Protein AF-A0AAU9MBY2-F1 (afdb_monomer)

Solvent-accessible surface area (backbone atoms only — not comparable to full-atom values): 9546 Å² total; per-residue (Å²): 134,78,91,91,71,91,78,88,77,84,75,69,68,62,87,48,52,69,46,63,51,63,82,87,60,72,34,66,58,82,74,85,45,37,37,34,35,45,25,36,33,64,62,101,61,78,37,58,34,32,43,33,37,34,68,84,80,67,45,65,47,80,31,68,58,56,77,93,63,51,52,86,72,42,49,71,29,67,37,56,51,94,84,26,56,26,38,38,34,31,41,74,97,62,32,37,39,32,33,37,33,77,41,89,84,40,65,89,35,53,39,82,77,47,74,47,67,73,65,96,70,68,64,41,58,66,44,59,42,96,84,61,28,41,34,31,40,38,91,78,33,35,37,44,30,35,80,88,78,72,47,72,45,81,45,64,77,83,72,130

Structure (mmCIF, N/CA/C/O backbone):
data_AF-A0AAU9MBY2-F1
#
_entry.id   AF-A0AAU9MBY2-F1
#
loop_
_atom_site.group_PDB
_atom_site.id
_atom_site.type_symbol
_atom_site.label_atom_id
_atom_site.label_alt_id
_atom_site.label_comp_id
_atom_site.label_asym_id
_atom_site.label_entity_id
_atom_site.label_seq_id
_atom_site.pdbx_PDB_ins_code
_atom_site.Cartn_x
_atom_site.Cartn_y
_atom_site.Cartn_z
_atom_site.occupancy
_atom_site.B_iso_or_equiv
_atom_site.auth_seq_id
_atom_site.auth_comp_id
_atom_site.auth_asym_id
_atom_site.auth_atom_id
_atom_site.pdbx_PDB_model_num
ATOM 1 N N . MET A 1 1 ? -25.356 8.296 7.232 1.00 50.69 1 MET A N 1
ATOM 2 C CA . MET A 1 1 ? -24.707 9.556 7.663 1.00 50.69 1 MET A CA 1
ATOM 3 C C . MET A 1 1 ? -25.731 10.692 7.671 1.00 50.69 1 MET A C 1
ATOM 5 O O . MET A 1 1 ? -26.423 10.871 6.675 1.00 50.69 1 MET A O 1
ATOM 9 N N . ARG A 1 2 ? -25.900 11.415 8.790 1.00 51.19 2 ARG A N 1
ATOM 10 C CA . ARG A 1 2 ? -26.769 12.609 8.859 1.00 51.19 2 ARG A CA 1
ATOM 11 C C . ARG A 1 2 ? -26.078 13.778 8.140 1.00 51.19 2 ARG A C 1
ATOM 13 O O . ARG A 1 2 ? -24.883 13.974 8.320 1.00 51.19 2 ARG A O 1
ATOM 20 N N . LYS A 1 3 ? -26.814 14.546 7.329 1.00 68.50 3 LYS A N 1
ATOM 21 C CA . LYS A 1 3 ? -26.299 15.770 6.691 1.00 68.50 3 LYS A CA 1
ATOM 22 C C . LYS A 1 3 ? -25.985 16.829 7.760 1.00 68.50 3 LYS A C 1
ATOM 24 O O . LYS A 1 3 ? -26.874 17.176 8.530 1.00 68.50 3 LYS A O 1
ATOM 29 N N . GLY A 1 4 ? -24.768 17.378 7.739 1.00 75.00 4 GLY A N 1
ATOM 30 C CA . GLY A 1 4 ? -24.472 18.700 8.310 1.00 75.00 4 GLY A CA 1
ATOM 31 C C . GLY A 1 4 ? -23.965 18.775 9.755 1.00 75.00 4 GLY A C 1
ATOM 32 O O . GLY A 1 4 ? -24.095 19.835 10.357 1.00 75.00 4 GLY A O 1
ATOM 33 N N . SER A 1 5 ? -23.379 17.719 10.324 1.00 83.00 5 SER A N 1
ATOM 34 C CA . SER A 1 5 ? -22.727 17.795 11.643 1.00 83.00 5 SER A CA 1
ATOM 35 C C . SER A 1 5 ? -21.364 17.113 11.631 1.00 83.00 5 SER A C 1
ATOM 37 O O . SER A 1 5 ? -21.267 15.964 11.202 1.00 83.00 5 SER A O 1
ATOM 39 N N . TRP A 1 6 ? -20.340 17.790 12.149 1.00 85.38 6 TRP A N 1
ATOM 40 C CA . TRP A 1 6 ? -19.043 17.183 12.442 1.00 85.38 6 TRP A CA 1
ATOM 41 C C . TRP A 1 6 ? -19.090 16.514 13.816 1.00 85.38 6 TRP A C 1
ATOM 43 O O . TRP A 1 6 ? -19.592 17.101 14.776 1.00 85.38 6 TRP A O 1
ATOM 53 N N . LYS A 1 7 ? -18.572 15.289 13.905 1.00 86.12 7 LYS A N 1
ATOM 54 C CA . LYS A 1 7 ? -18.363 14.564 15.160 1.00 86.12 7 LYS A CA 1
ATOM 55 C C . LYS A 1 7 ? -16.859 14.408 15.351 1.00 86.12 7 LYS A C 1
ATOM 57 O O . LYS A 1 7 ? -16.180 13.949 14.438 1.00 86.12 7 LYS A O 1
ATOM 62 N N . LEU A 1 8 ? -16.354 14.792 16.520 1.00 84.56 8 LEU A N 1
ATOM 63 C CA . LEU A 1 8 ? -14.984 14.479 16.906 1.00 84.56 8 LEU A CA 1
ATOM 64 C C . LEU A 1 8 ? -14.927 13.022 17.370 1.00 84.56 8 LEU A C 1
ATOM 66 O O . LEU A 1 8 ? -15.718 12.619 18.224 1.00 84.56 8 LEU A O 1
ATOM 70 N N . ILE A 1 9 ? -13.992 12.259 16.815 1.00 81.62 9 ILE A N 1
ATOM 71 C CA . ILE A 1 9 ? -13.652 10.917 17.286 1.00 81.62 9 ILE A CA 1
ATOM 72 C C . ILE A 1 9 ? -12.423 11.078 18.179 1.00 81.62 9 ILE A C 1
ATOM 74 O O . ILE A 1 9 ? -11.413 11.623 17.742 1.00 81.62 9 ILE A O 1
ATOM 78 N N . THR A 1 10 ? -12.549 10.698 19.450 1.00 81.50 10 THR A N 1
ATOM 79 C CA . THR A 1 10 ? -11.477 10.819 20.456 1.00 81.50 10 THR A CA 1
ATOM 80 C C . THR A 1 10 ? -10.656 9.547 20.601 1.00 81.50 10 THR A C 1
ATOM 82 O O . THR A 1 10 ? -9.678 9.546 21.345 1.00 81.50 10 THR A O 1
ATOM 85 N N . GLU A 1 11 ? -11.072 8.472 19.932 1.00 80.06 11 GLU A N 1
ATOM 86 C CA . GLU A 1 11 ? -10.311 7.233 19.885 1.00 80.06 11 GLU A CA 1
ATOM 87 C C . GLU A 1 11 ? -8.943 7.516 19.263 1.00 80.06 11 GLU A C 1
ATOM 89 O O . GLU A 1 11 ? -8.836 8.227 18.261 1.00 80.06 11 GLU A O 1
ATOM 94 N N . MET A 1 12 ? -7.896 6.979 19.874 1.00 78.19 12 MET A N 1
ATOM 95 C CA . MET A 1 12 ? -6.539 7.073 19.357 1.00 78.19 12 MET A CA 1
ATOM 96 C C . MET A 1 12 ? -6.070 5.674 18.991 1.00 78.19 12 MET A C 1
ATOM 98 O O . MET A 1 12 ? -6.440 4.694 19.637 1.00 78.19 12 MET A O 1
ATOM 102 N N . PHE A 1 13 ? -5.232 5.582 17.966 1.00 78.31 13 PHE A N 1
ATOM 103 C CA . PHE A 1 13 ? -4.474 4.364 17.722 1.00 78.31 13 PHE A CA 1
ATOM 104 C C . PHE A 1 13 ? -3.533 4.077 18.908 1.00 78.31 13 PHE A C 1
ATOM 106 O O . PHE A 1 13 ? -3.263 4.951 19.738 1.00 78.31 13 PHE A O 1
ATOM 113 N N . ALA A 1 14 ? -3.058 2.836 19.011 1.00 76.94 14 ALA A N 1
ATOM 114 C CA . ALA A 1 14 ? -2.280 2.374 20.154 1.00 76.94 14 ALA A CA 1
ATOM 115 C C . ALA A 1 14 ? -1.042 3.250 20.423 1.00 76.94 14 ALA A C 1
ATOM 117 O O . ALA A 1 14 ? -0.390 3.732 19.499 1.00 76.94 14 ALA A O 1
ATOM 118 N N . SER A 1 15 ? -0.692 3.441 21.700 1.00 74.06 15 SER A N 1
ATOM 119 C CA . SER A 1 15 ? 0.362 4.385 22.110 1.00 74.06 15 SER A CA 1
ATOM 120 C C . SER A 1 15 ? 1.765 4.005 21.636 1.00 74.06 15 SER A C 1
ATOM 122 O O . SER A 1 15 ? 2.672 4.835 21.691 1.00 74.06 15 SER A O 1
ATOM 124 N N . HIS A 1 16 ? 1.972 2.756 21.208 1.00 79.12 16 HIS A N 1
ATOM 125 C CA . HIS A 1 16 ? 3.232 2.345 20.600 1.00 79.12 16 HIS A CA 1
ATOM 126 C C . HIS A 1 16 ? 3.338 2.770 19.137 1.00 79.12 16 HIS A C 1
ATOM 128 O O . HIS A 1 16 ? 4.443 2.766 18.627 1.00 79.12 16 HIS A O 1
ATOM 134 N N . ILE A 1 17 ? 2.277 3.203 18.454 1.00 79.62 17 ILE A N 1
ATOM 135 C CA . ILE A 1 17 ? 2.425 3.834 17.137 1.00 79.62 17 ILE A CA 1
ATOM 136 C C . ILE A 1 17 ? 2.937 5.259 17.351 1.00 79.62 17 ILE A C 1
ATOM 138 O O . ILE A 1 17 ? 2.280 6.105 17.954 1.00 79.62 17 ILE A O 1
ATOM 142 N N . ALA A 1 18 ? 4.139 5.517 16.854 1.00 74.81 18 ALA A N 1
ATOM 143 C CA . ALA A 1 18 ? 4.847 6.771 17.030 1.00 74.81 18 ALA A CA 1
ATOM 144 C C . ALA A 1 18 ? 4.250 7.877 16.160 1.00 74.81 18 ALA A C 1
ATOM 146 O O . ALA A 1 18 ? 3.972 8.985 16.622 1.00 74.81 18 ALA A O 1
ATOM 147 N N . ILE A 1 19 ? 4.133 7.586 14.861 1.00 81.62 19 ILE A N 1
ATOM 148 C CA . ILE A 1 19 ? 3.904 8.573 13.805 1.00 81.62 19 ILE A CA 1
ATOM 149 C C . ILE A 1 19 ? 3.222 7.881 12.621 1.00 81.62 19 ILE A C 1
ATOM 151 O O . ILE A 1 19 ? 3.639 6.799 12.211 1.00 81.62 19 ILE A O 1
ATOM 155 N N . LEU A 1 20 ? 2.222 8.535 12.022 1.00 83.00 20 LEU A N 1
ATOM 156 C CA . LEU A 1 20 ? 1.706 8.157 10.704 1.00 83.00 20 LEU A CA 1
ATOM 157 C C . LEU A 1 20 ? 2.631 8.696 9.603 1.00 83.00 20 LEU A C 1
ATOM 159 O O . LEU A 1 20 ? 2.939 9.891 9.561 1.00 83.00 20 LEU A O 1
ATOM 163 N N . ILE A 1 21 ? 3.070 7.809 8.717 1.00 79.81 21 ILE A N 1
ATOM 164 C CA . ILE A 1 21 ? 3.880 8.120 7.541 1.00 79.81 21 ILE A CA 1
ATOM 165 C C . ILE A 1 21 ? 2.988 8.831 6.531 1.00 79.81 21 ILE A C 1
ATOM 167 O O . ILE A 1 21 ? 1.878 8.382 6.267 1.00 79.81 21 ILE A O 1
ATOM 171 N N . ASN A 1 22 ? 3.490 9.935 5.974 1.00 71.31 22 ASN A N 1
ATOM 172 C CA . ASN A 1 22 ? 2.769 10.756 5.005 1.00 71.31 22 ASN A CA 1
ATOM 173 C C . ASN A 1 22 ? 1.344 11.112 5.482 1.00 71.31 22 ASN A C 1
ATOM 175 O O . ASN A 1 22 ? 0.343 10.698 4.911 1.00 71.31 22 ASN A O 1
ATOM 179 N N . ARG A 1 23 ? 1.267 11.894 6.571 1.00 66.88 23 ARG A N 1
ATOM 180 C CA . ARG A 1 23 ? 0.022 12.276 7.281 1.00 66.88 23 ARG A CA 1
ATOM 181 C C . ARG A 1 23 ? -1.078 12.903 6.412 1.00 66.88 23 ARG A C 1
ATOM 183 O O . ARG A 1 23 ? -2.173 13.133 6.920 1.00 66.88 23 ARG A O 1
ATOM 190 N N . TYR A 1 24 ? -0.774 13.242 5.166 1.00 73.81 24 TYR A N 1
ATOM 191 C CA . TYR A 1 24 ? -1.691 13.885 4.236 1.00 73.81 24 TYR A CA 1
ATOM 192 C C . TYR A 1 24 ? -2.377 12.892 3.294 1.00 73.81 24 TYR A C 1
ATOM 194 O O . TYR A 1 24 ? -3.422 13.232 2.743 1.00 73.81 24 TYR A O 1
ATOM 202 N N . ASP A 1 25 ? -1.866 11.663 3.201 1.00 81.50 25 ASP A N 1
ATOM 203 C CA . ASP A 1 25 ? -2.400 10.631 2.323 1.00 81.50 25 ASP A CA 1
ATOM 204 C C . ASP A 1 25 ? -3.127 9.556 3.132 1.00 81.50 25 ASP A C 1
ATOM 206 O O . ASP A 1 25 ? -2.621 9.017 4.117 1.00 81.50 25 ASP A O 1
ATOM 210 N N . VAL A 1 26 ? -4.354 9.249 2.713 1.00 89.44 26 VAL A N 1
ATOM 211 C CA . VAL A 1 26 ? -5.195 8.207 3.306 1.00 89.44 26 VAL A CA 1
ATOM 212 C C . VAL A 1 26 ? -5.697 7.281 2.210 1.00 89.44 26 VAL A C 1
ATOM 214 O O . VAL A 1 26 ? -6.257 7.726 1.208 1.00 89.44 26 VAL A O 1
ATOM 217 N N . CYS A 1 27 ? -5.535 5.976 2.412 1.00 93.25 27 CYS A N 1
ATOM 218 C CA . CYS A 1 27 ? -6.109 4.974 1.528 1.00 93.25 27 CYS A CA 1
ATOM 219 C C . CYS A 1 27 ? -7.483 4.548 2.054 1.00 93.25 27 CYS A C 1
ATOM 221 O O . CYS A 1 27 ? -7.590 3.845 3.058 1.00 93.25 27 CYS A O 1
ATOM 223 N N . ALA A 1 28 ? -8.545 4.966 1.368 1.00 93.25 28 ALA A N 1
ATOM 224 C CA . ALA A 1 28 ? -9.889 4.452 1.607 1.00 93.25 28 ALA A CA 1
ATOM 225 C C . ALA A 1 28 ? -10.132 3.202 0.750 1.00 93.25 28 ALA A C 1
ATOM 227 O O . ALA A 1 28 ? -9.887 3.231 -0.456 1.00 93.25 28 ALA A O 1
ATOM 228 N N . ASP A 1 29 ? -10.651 2.128 1.349 1.00 90.62 29 ASP A N 1
ATOM 229 C CA . ASP A 1 29 ? -10.973 0.901 0.602 1.00 90.62 29 ASP A CA 1
ATOM 230 C C . ASP A 1 29 ? -12.176 1.045 -0.344 1.00 90.62 29 ASP A C 1
ATOM 232 O O . ASP A 1 29 ? -12.301 0.309 -1.323 1.00 90.62 29 ASP A O 1
ATOM 236 N N . GLY A 1 30 ? -13.050 2.013 -0.059 1.00 82.94 30 GLY A N 1
ATOM 237 C CA . GLY A 1 30 ? -14.249 2.325 -0.828 1.00 82.94 30 GLY A CA 1
ATOM 238 C C . GLY A 1 30 ? -15.370 1.283 -0.739 1.00 82.94 30 GLY A C 1
ATOM 239 O O . GLY A 1 30 ? -16.428 1.521 -1.321 1.00 82.94 30 GLY A O 1
ATOM 240 N N . HIS A 1 31 ? -15.173 0.167 -0.032 1.00 79.12 31 HIS A N 1
ATOM 241 C CA . HIS A 1 31 ? -16.145 -0.927 0.045 1.00 79.12 31 HIS A CA 1
ATOM 242 C C . HIS A 1 31 ? -16.661 -1.121 1.470 1.00 79.12 31 HIS A C 1
ATOM 244 O O . HIS A 1 31 ? -17.845 -0.898 1.723 1.00 79.12 31 HIS A O 1
ATOM 250 N N . ASP A 1 32 ? -15.774 -1.475 2.399 1.00 88.62 32 ASP A N 1
ATOM 251 C CA . ASP A 1 32 ? -16.150 -1.807 3.775 1.00 88.62 32 ASP A CA 1
ATOM 252 C C . ASP A 1 32 ? -16.010 -0.610 4.729 1.00 88.62 32 ASP A C 1
ATOM 254 O O . ASP A 1 32 ? -16.430 -0.674 5.881 1.00 88.62 32 ASP A O 1
ATOM 258 N N . GLY A 1 33 ? -15.508 0.527 4.235 1.00 93.19 33 GLY A N 1
ATOM 259 C CA . GLY A 1 33 ? -15.418 1.759 5.011 1.00 93.19 33 GLY A CA 1
ATOM 260 C C . GLY A 1 33 ? -14.185 1.800 5.904 1.00 93.19 33 GLY A C 1
ATOM 261 O O . GLY A 1 33 ? -14.206 2.461 6.943 1.00 93.19 33 GLY A O 1
ATOM 262 N N . HIS A 1 34 ? -13.111 1.126 5.501 1.00 95.06 34 HIS A N 1
ATOM 263 C CA . HIS A 1 34 ? -11.837 1.205 6.197 1.00 95.06 34 HIS A CA 1
ATOM 264 C C . HIS A 1 34 ? -10.942 2.280 5.580 1.00 95.06 34 HIS A C 1
ATOM 266 O O . HIS A 1 34 ? -10.790 2.391 4.357 1.00 95.06 34 HIS A O 1
ATOM 272 N N . LEU A 1 35 ? -10.316 3.058 6.454 1.00 94.81 35 LEU A N 1
ATOM 273 C CA . LEU A 1 35 ? -9.261 4.005 6.120 1.00 94.81 35 LEU A CA 1
ATOM 274 C C . LEU A 1 35 ? -7.921 3.429 6.563 1.00 94.81 35 LEU A C 1
ATOM 276 O O . LEU A 1 35 ? -7.833 2.884 7.658 1.00 94.81 35 LEU A O 1
ATOM 280 N N . HIS A 1 36 ? -6.888 3.568 5.740 1.00 94.94 36 HIS A N 1
ATOM 281 C CA . HIS A 1 36 ? -5.572 2.994 5.991 1.00 94.94 36 HIS A CA 1
ATOM 282 C C . HIS A 1 36 ? -4.479 4.045 5.844 1.00 94.94 36 HIS A C 1
ATOM 284 O O . HIS A 1 36 ? -4.479 4.837 4.898 1.00 94.94 36 HIS A O 1
ATOM 290 N N . TRP A 1 37 ? -3.512 3.982 6.751 1.00 93.75 37 TRP A N 1
ATOM 291 C CA . TRP A 1 37 ? -2.280 4.757 6.735 1.00 93.75 37 TRP A CA 1
ATOM 292 C C . TRP A 1 37 ? -1.103 3.827 6.970 1.00 93.75 37 TRP A C 1
ATOM 294 O O . TRP A 1 37 ? -1.238 2.783 7.606 1.00 93.75 37 TRP A O 1
ATOM 304 N N . LEU A 1 38 ? 0.072 4.237 6.517 1.00 92.12 38 LEU A N 1
ATOM 305 C CA . LEU A 1 38 ? 1.311 3.653 7.007 1.00 92.12 38 LEU A CA 1
ATOM 306 C C . LEU A 1 38 ? 1.714 4.358 8.303 1.00 92.12 38 LEU A C 1
ATOM 308 O O . LEU A 1 38 ? 1.489 5.556 8.462 1.00 92.12 38 LEU A O 1
ATOM 312 N N . GLY A 1 39 ? 2.312 3.629 9.235 1.00 89.56 39 GLY A N 1
ATOM 313 C CA . GLY A 1 39 ? 2.793 4.173 10.499 1.00 89.56 39 GLY A CA 1
ATOM 314 C C . GLY A 1 39 ? 4.089 3.516 10.943 1.00 89.56 39 GLY A C 1
ATOM 315 O O . GLY A 1 39 ? 4.391 2.396 10.538 1.00 89.56 39 GLY A O 1
ATOM 316 N N . TRP A 1 40 ? 4.843 4.223 11.777 1.00 86.12 40 TRP A N 1
ATOM 317 C CA . TRP A 1 40 ? 5.990 3.683 12.503 1.00 86.12 40 TRP A CA 1
ATOM 318 C C . TRP A 1 40 ? 5.573 3.322 13.923 1.00 86.12 40 TRP A C 1
ATOM 320 O O . TRP A 1 40 ? 4.886 4.109 14.580 1.00 86.12 40 TRP A O 1
ATOM 330 N N . THR A 1 41 ? 6.009 2.169 14.413 1.00 81.62 41 THR A N 1
ATOM 331 C CA . THR A 1 41 ? 5.859 1.781 15.817 1.00 81.62 41 THR A CA 1
ATOM 332 C C . THR A 1 41 ? 7.136 2.084 16.597 1.00 81.62 41 THR A C 1
ATOM 334 O O . THR A 1 41 ? 8.223 1.753 16.138 1.00 81.62 41 THR A O 1
ATOM 337 N N . ASN A 1 42 ? 6.999 2.653 17.791 1.00 70.50 42 ASN A N 1
ATOM 338 C CA . ASN A 1 42 ? 8.042 2.786 18.800 1.00 70.50 42 ASN A CA 1
ATOM 339 C C . ASN A 1 42 ? 8.420 1.390 19.338 1.00 70.50 42 ASN 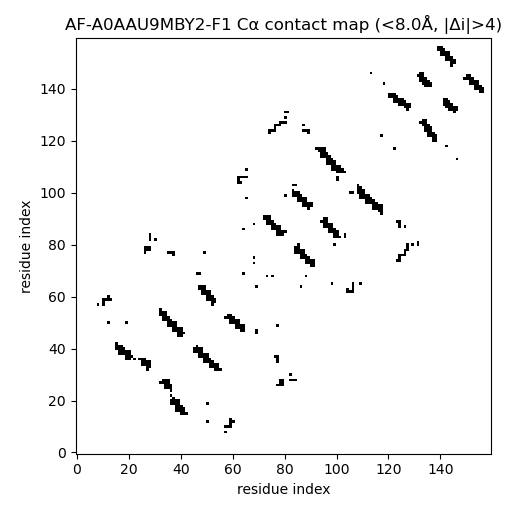A C 1
ATOM 341 O O . ASN A 1 42 ? 7.581 0.722 19.947 1.00 70.50 42 ASN A O 1
ATOM 345 N N . GLY A 1 43 ? 9.674 0.970 19.155 1.00 63.62 43 GLY A N 1
ATOM 346 C CA . GLY A 1 43 ? 10.214 -0.313 19.626 1.00 63.62 43 GLY A CA 1
ATOM 347 C C . GLY A 1 43 ? 11.747 -0.364 19.550 1.00 63.62 43 GLY A C 1
ATOM 348 O O . GLY A 1 43 ? 12.372 0.626 19.188 1.00 63.62 43 GLY A O 1
ATOM 349 N N . GLU A 1 44 ? 12.365 -1.499 19.909 1.00 53.94 44 GLU A N 1
ATOM 350 C CA . GLU A 1 44 ? 13.824 -1.712 19.734 1.00 53.94 44 GLU A CA 1
ATOM 351 C C . GLU A 1 44 ? 14.237 -1.744 18.252 1.00 53.94 44 GLU A C 1
ATOM 353 O O . GLU A 1 44 ? 15.371 -1.413 17.912 1.00 53.94 44 GLU A O 1
ATOM 358 N N . GLU A 1 45 ? 13.290 -2.088 17.379 1.00 61.41 45 GLU A N 1
ATOM 359 C CA . GLU A 1 45 ? 13.383 -1.998 15.929 1.00 61.41 45 GLU A CA 1
ATOM 360 C C . GLU A 1 45 ? 12.244 -1.068 15.486 1.00 61.41 45 GLU A C 1
ATOM 362 O O . GLU A 1 45 ? 11.072 -1.381 15.704 1.00 61.41 45 GLU A O 1
ATOM 367 N N . ASP A 1 46 ? 12.558 0.107 14.936 1.00 63.56 46 ASP A N 1
ATOM 368 C CA . ASP A 1 46 ? 11.565 1.028 14.372 1.00 63.56 46 ASP A CA 1
ATOM 369 C C . ASP A 1 46 ? 10.857 0.327 13.199 1.00 63.56 46 ASP A C 1
ATOM 371 O O . ASP A 1 46 ? 11.308 0.384 12.058 1.00 63.56 46 ASP A O 1
ATOM 375 N N . THR A 1 47 ? 9.773 -0.407 13.458 1.00 81.19 47 THR A N 1
ATOM 376 C CA . THR A 1 47 ? 9.072 -1.178 12.417 1.00 81.19 47 THR A CA 1
ATOM 377 C C . THR A 1 47 ? 7.901 -0.400 11.823 1.00 81.19 47 THR A C 1
ATOM 379 O O . THR A 1 47 ? 7.316 0.494 12.444 1.00 81.19 47 THR A O 1
ATOM 382 N N . LYS A 1 48 ? 7.573 -0.714 10.565 1.00 87.56 48 LYS A N 1
ATOM 383 C CA . LYS A 1 48 ? 6.418 -0.151 9.858 1.00 87.56 48 LYS A CA 1
ATOM 384 C C . LYS A 1 48 ? 5.195 -1.034 10.093 1.00 87.56 48 LYS A C 1
ATOM 386 O O . LYS A 1 48 ? 5.299 -2.256 10.085 1.00 87.56 48 LYS A O 1
ATOM 391 N N . THR A 1 49 ? 4.026 -0.418 10.196 1.00 91.81 49 THR A N 1
ATOM 392 C CA . TH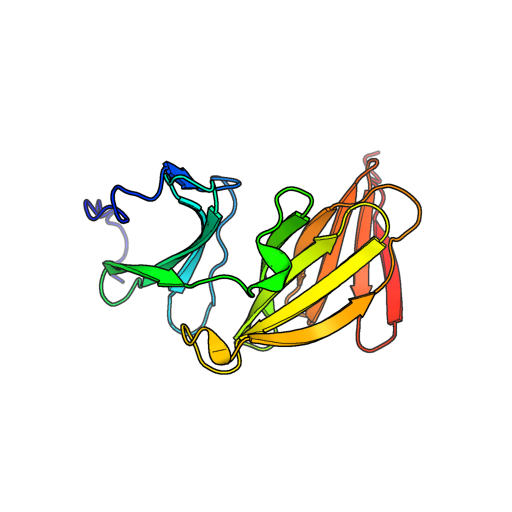R A 1 49 ? 2.724 -1.097 10.251 1.00 91.81 49 THR A CA 1
ATOM 393 C C . THR A 1 49 ? 1.707 -0.364 9.378 1.00 91.81 49 THR A C 1
ATOM 395 O O . THR A 1 49 ? 1.916 0.796 9.006 1.00 91.81 49 THR A O 1
ATOM 398 N N . ILE A 1 50 ? 0.601 -1.023 9.041 1.00 94.06 50 ILE A N 1
ATOM 399 C CA . ILE A 1 50 ? -0.581 -0.357 8.496 1.00 94.06 50 ILE A CA 1
ATOM 400 C C . ILE A 1 50 ? -1.525 -0.077 9.662 1.00 94.06 50 ILE A C 1
ATOM 402 O O . ILE A 1 50 ? -1.980 -0.985 10.355 1.00 94.06 50 ILE A O 1
ATOM 406 N N . VAL A 1 51 ? -1.845 1.195 9.863 1.00 94.12 51 VAL A N 1
ATOM 407 C CA . VAL A 1 51 ? -2.885 1.624 10.794 1.00 94.12 51 VAL A CA 1
ATOM 408 C C . VAL A 1 51 ? -4.188 1.680 10.017 1.00 94.12 51 VAL A C 1
ATOM 410 O O . VAL A 1 51 ? -4.275 2.395 9.021 1.00 94.12 51 VAL A O 1
ATOM 413 N N . ALA A 1 52 ? -5.194 0.932 10.456 1.00 94.75 52 ALA A N 1
ATOM 414 C CA . ALA A 1 52 ? -6.520 0.932 9.860 1.00 94.75 52 ALA A CA 1
ATOM 415 C C . ALA A 1 52 ? -7.550 1.518 10.830 1.00 94.75 52 ALA A C 1
ATOM 417 O O . ALA A 1 52 ? -7.494 1.265 12.034 1.00 94.75 52 ALA A O 1
ATOM 418 N N . PHE A 1 53 ? -8.499 2.283 10.304 1.00 93.31 53 PHE A N 1
ATOM 419 C CA . PHE A 1 53 ? -9.642 2.813 11.036 1.00 93.31 53 PHE A CA 1
ATOM 420 C C . PHE A 1 53 ? -10.935 2.359 10.369 1.00 93.31 53 PHE A C 1
ATOM 422 O O . PHE A 1 53 ? -11.161 2.641 9.192 1.00 93.31 53 PHE A O 1
ATOM 429 N N . ASP A 1 54 ? -11.774 1.665 11.128 1.00 93.62 54 ASP A N 1
ATOM 430 C CA . ASP A 1 54 ? -13.090 1.204 10.695 1.00 93.62 54 ASP A CA 1
ATOM 431 C C . ASP A 1 54 ? -14.123 2.311 10.961 1.00 93.62 54 ASP A C 1
ATOM 433 O O . ASP A 1 54 ? -14.354 2.702 12.106 1.00 93.62 54 ASP A O 1
ATOM 437 N N . LEU A 1 55 ? -14.738 2.849 9.901 1.00 92.00 55 LEU A N 1
ATOM 438 C CA . LEU A 1 55 ? -15.746 3.911 10.013 1.00 92.00 55 LEU A CA 1
ATOM 439 C C . LEU A 1 55 ? -17.079 3.428 10.610 1.00 92.00 55 LEU A C 1
ATOM 441 O O . LEU A 1 55 ? -17.873 4.253 11.065 1.00 92.00 55 LEU A O 1
ATOM 445 N N . GLY A 1 56 ? -17.362 2.126 10.559 1.00 91.56 56 GLY A N 1
ATOM 446 C CA . GLY A 1 56 ? -18.578 1.513 11.082 1.00 91.56 56 GLY A CA 1
ATOM 447 C C . GLY A 1 56 ? -18.520 1.297 12.591 1.00 91.56 56 GLY A C 1
ATOM 448 O O . GLY A 1 56 ? -19.479 1.637 13.289 1.00 91.56 56 GLY A O 1
ATOM 449 N N . SER A 1 57 ? -17.408 0.761 13.095 1.00 92.12 57 SER A N 1
ATOM 450 C CA . SER A 1 57 ? -17.177 0.563 14.533 1.00 92.12 57 SER A CA 1
ATOM 451 C C . SER A 1 57 ? -16.497 1.749 15.220 1.00 92.12 57 SER A C 1
ATOM 453 O O . SER A 1 57 ? -16.509 1.810 16.446 1.00 92.12 57 SER A O 1
ATOM 455 N N . GLU A 1 58 ? -15.936 2.691 14.456 1.00 92.25 58 GLU A N 1
ATOM 456 C CA . GLU A 1 58 ? -15.116 3.809 14.944 1.00 92.25 58 GLU A CA 1
ATOM 457 C C . GLU A 1 58 ? -13.885 3.349 15.751 1.00 92.25 58 GLU A C 1
ATOM 459 O O . GLU A 1 58 ? -13.479 4.005 16.710 1.00 92.25 58 GLU A O 1
ATOM 464 N N . THR A 1 59 ? -13.275 2.223 15.365 1.00 91.31 59 THR A N 1
ATOM 465 C CA . THR A 1 59 ? -12.115 1.643 16.063 1.00 91.31 59 THR A CA 1
ATOM 466 C C . THR A 1 59 ? -10.873 1.584 15.187 1.00 91.31 59 THR A C 1
ATOM 468 O O . THR A 1 59 ? -10.955 1.313 13.988 1.00 91.31 59 THR A O 1
ATOM 471 N N . PHE A 1 60 ? -9.709 1.747 15.815 1.00 92.06 60 PHE A N 1
ATOM 472 C CA . PHE A 1 60 ? -8.418 1.499 15.180 1.00 92.06 60 PHE A CA 1
ATOM 473 C C . PHE A 1 60 ? -8.000 0.036 15.299 1.00 92.06 60 PHE A C 1
ATOM 475 O O . PHE A 1 60 ? -8.297 -0.638 16.286 1.00 92.06 60 PHE A O 1
ATOM 482 N N . ARG A 1 61 ? -7.244 -0.435 14.312 1.00 91.75 61 ARG A N 1
ATOM 483 C CA . ARG A 1 61 ? -6.513 -1.698 14.373 1.00 91.75 61 ARG A CA 1
ATOM 484 C C . ARG A 1 61 ? -5.195 -1.588 13.625 1.00 91.75 61 ARG A C 1
ATOM 486 O O . ARG A 1 61 ? -5.043 -0.764 12.726 1.00 91.75 61 ARG A O 1
ATOM 493 N N . GLU A 1 62 ? -4.274 -2.469 13.968 1.00 93.12 62 GLU A N 1
ATOM 494 C CA . GLU A 1 62 ? -3.025 -2.639 13.237 1.00 93.12 62 GLU A CA 1
ATOM 495 C C . GLU A 1 62 ? -3.131 -3.819 12.282 1.00 93.12 62 GLU A C 1
ATOM 497 O O . GLU A 1 62 ? -3.780 -4.830 12.571 1.00 93.12 62 GLU A O 1
ATOM 502 N N . ILE A 1 63 ? -2.503 -3.660 11.125 1.00 94.44 63 ILE A N 1
ATOM 503 C CA . ILE A 1 63 ? -2.371 -4.681 10.102 1.00 94.44 63 ILE A CA 1
ATOM 504 C C . ILE A 1 63 ? -0.878 -4.763 9.762 1.00 94.44 63 ILE A C 1
ATOM 506 O O . ILE A 1 63 ? -0.300 -3.763 9.326 1.00 94.44 63 ILE A O 1
ATOM 510 N N . PRO A 1 64 ? -0.229 -5.921 9.954 1.00 93.31 64 PRO A N 1
ATOM 511 C CA . PRO A 1 64 ? 1.182 -6.055 9.632 1.00 93.31 64 PRO A CA 1
ATOM 512 C C . PRO A 1 64 ? 1.402 -5.944 8.121 1.00 93.31 64 PRO A C 1
ATOM 514 O O . PRO A 1 64 ? 0.581 -6.389 7.312 1.00 93.31 64 PRO A O 1
ATOM 517 N N . LEU A 1 65 ? 2.532 -5.353 7.745 1.00 94.00 65 LEU A N 1
ATOM 518 C CA . LEU A 1 65 ? 3.044 -5.400 6.378 1.00 94.00 65 LEU A CA 1
ATOM 519 C C . LEU A 1 65 ? 3.576 -6.806 6.050 1.00 94.00 65 LEU A C 1
ATOM 521 O O . LEU A 1 65 ? 3.852 -7.579 6.966 1.00 94.00 65 LEU A O 1
ATOM 525 N N . PRO A 1 66 ? 3.767 -7.146 4.763 1.00 94.00 66 PRO A N 1
ATOM 526 C CA . PRO A 1 66 ? 4.525 -8.338 4.399 1.00 94.00 66 PRO A CA 1
ATOM 527 C C . PRO A 1 66 ? 5.942 -8.275 4.990 1.00 94.00 66 PRO A C 1
ATOM 529 O O . PRO A 1 66 ? 6.618 -7.257 4.815 1.00 94.00 66 PRO A O 1
ATOM 532 N N . ASP A 1 67 ? 6.413 -9.359 5.616 1.00 88.56 67 ASP A N 1
ATOM 533 C CA . ASP A 1 67 ? 7.695 -9.407 6.347 1.00 88.56 67 ASP A CA 1
ATOM 534 C C . ASP A 1 67 ? 8.876 -8.863 5.536 1.00 88.56 67 ASP A C 1
ATOM 536 O O .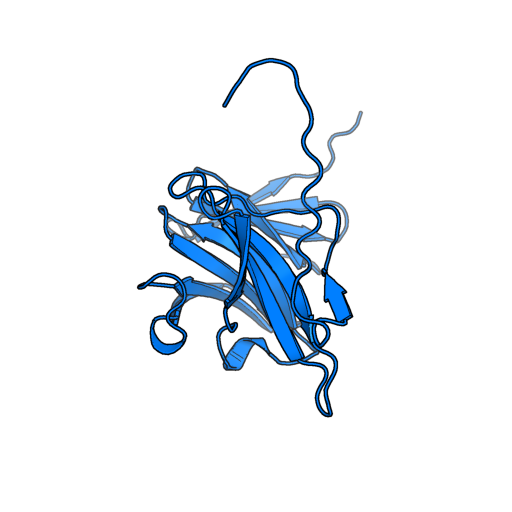 ASP A 1 67 ? 9.681 -8.076 6.026 1.00 88.56 67 ASP A O 1
ATOM 540 N N . SER A 1 68 ? 8.947 -9.210 4.248 1.00 83.81 68 SER A N 1
ATOM 541 C CA . SER A 1 68 ? 10.037 -8.769 3.377 1.00 83.81 68 SER A CA 1
ATOM 542 C C . SER A 1 68 ? 10.030 -7.270 3.081 1.00 83.81 68 SER A C 1
ATOM 544 O O . SER A 1 68 ? 10.932 -6.806 2.405 1.00 83.81 68 SER A O 1
ATOM 546 N N . THR A 1 69 ? 9.006 -6.516 3.491 1.00 83.38 69 THR A N 1
ATOM 547 C CA . THR A 1 69 ? 8.852 -5.078 3.198 1.00 83.38 69 THR A CA 1
ATOM 548 C C . THR A 1 69 ? 9.153 -4.168 4.394 1.00 83.38 69 THR A C 1
ATOM 550 O O . THR A 1 69 ? 9.009 -2.944 4.290 1.00 83.38 69 THR A O 1
ATOM 553 N N . LEU A 1 70 ? 9.574 -4.759 5.517 1.00 81.88 70 LEU A N 1
ATOM 554 C CA . LEU A 1 70 ? 9.847 -4.066 6.778 1.00 81.88 70 LEU A CA 1
ATOM 555 C C . LEU A 1 70 ? 11.216 -3.371 6.812 1.00 81.88 70 LEU A C 1
ATOM 557 O O . LEU A 1 70 ? 11.421 -2.478 7.637 1.00 81.88 70 LEU A O 1
ATOM 561 N N . ASP A 1 71 ? 12.120 -3.716 5.892 1.00 80.69 71 ASP A N 1
ATOM 562 C CA . ASP A 1 71 ? 13.455 -3.123 5.821 1.00 80.69 71 ASP A CA 1
ATOM 563 C C . ASP A 1 71 ? 13.407 -1.585 5.710 1.00 80.69 71 ASP A C 1
ATOM 565 O O . ASP A 1 71 ? 12.530 -0.977 5.075 1.00 80.69 71 ASP A O 1
ATOM 569 N N . HIS A 1 72 ? 14.380 -0.924 6.339 1.00 74.69 72 HIS A N 1
ATOM 570 C CA . HIS A 1 72 ? 14.450 0.539 6.373 1.00 74.69 72 HIS A CA 1
ATOM 571 C C . HIS A 1 72 ? 14.785 1.160 5.011 1.00 74.69 72 HIS A C 1
ATOM 573 O O . HIS A 1 72 ? 14.369 2.284 4.748 1.00 74.69 72 HIS A O 1
ATOM 579 N N . ASN A 1 73 ? 15.453 0.420 4.123 1.00 80.31 73 ASN A N 1
ATOM 580 C CA . ASN A 1 73 ? 15.780 0.844 2.755 1.00 80.31 73 ASN A CA 1
ATOM 581 C C . ASN A 1 73 ? 14.600 0.722 1.771 1.00 80.31 73 ASN A C 1
ATOM 583 O O . ASN A 1 73 ? 14.788 0.801 0.558 1.00 80.31 73 ASN A O 1
ATOM 587 N N . ARG A 1 74 ? 13.384 0.479 2.274 1.00 87.50 74 ARG A N 1
ATOM 588 C CA . ARG A 1 74 ? 12.187 0.348 1.442 1.00 87.50 74 ARG A CA 1
ATOM 589 C C . ARG A 1 74 ? 11.249 1.529 1.591 1.00 87.50 74 ARG A C 1
ATOM 591 O O . ARG A 1 74 ? 10.926 1.946 2.705 1.00 87.50 74 ARG A O 1
ATOM 598 N N . SER A 1 75 ? 10.709 2.000 0.477 1.00 89.75 75 SER A N 1
ATOM 599 C CA . SER A 1 75 ? 9.596 2.954 0.466 1.00 89.75 75 SER A CA 1
ATOM 600 C C . SER A 1 75 ? 8.310 2.206 0.152 1.00 89.75 75 SER A C 1
ATOM 602 O O . SER A 1 75 ? 8.258 1.454 -0.814 1.00 89.75 75 SER A O 1
ATOM 604 N N . ASN A 1 76 ? 7.277 2.392 0.969 1.00 92.38 76 ASN A N 1
ATOM 605 C CA . ASN A 1 76 ? 6.015 1.671 0.831 1.00 92.38 76 ASN A CA 1
ATOM 606 C C . ASN A 1 76 ? 4.875 2.668 0.616 1.00 92.38 76 ASN A C 1
ATOM 608 O O . ASN A 1 76 ? 4.861 3.724 1.245 1.00 92.38 76 ASN A O 1
ATOM 612 N N . VAL A 1 77 ? 3.896 2.297 -0.206 1.00 93.81 77 VAL A N 1
ATOM 613 C CA . VAL A 1 77 ? 2.591 2.965 -0.280 1.00 93.81 77 VAL A CA 1
ATOM 614 C C . VAL A 1 77 ? 1.482 1.926 -0.161 1.00 93.81 77 VAL A C 1
ATOM 616 O O . VAL A 1 77 ? 1.573 0.835 -0.730 1.00 93.81 77 VAL A O 1
ATOM 619 N N . VAL A 1 78 ? 0.445 2.258 0.607 1.00 95.31 78 VAL A N 1
ATOM 620 C CA . VAL A 1 78 ? -0.752 1.429 0.774 1.00 95.31 78 VAL A CA 1
ATOM 621 C C . VAL A 1 78 ? -1.820 1.854 -0.230 1.00 95.31 78 VAL A C 1
ATOM 623 O O . VAL A 1 78 ? -1.994 3.038 -0.511 1.00 95.31 78 VAL A O 1
ATOM 626 N N . GLY A 1 79 ? -2.535 0.885 -0.788 1.00 95.00 79 GLY A N 1
ATOM 627 C CA . GLY A 1 79 ? -3.570 1.129 -1.780 1.00 95.00 79 GLY A CA 1
ATOM 628 C C . GLY A 1 79 ? -4.596 0.014 -1.840 1.00 95.00 79 GLY A C 1
ATOM 629 O O . GLY A 1 79 ? -4.578 -0.927 -1.046 1.00 95.00 79 GLY A O 1
ATO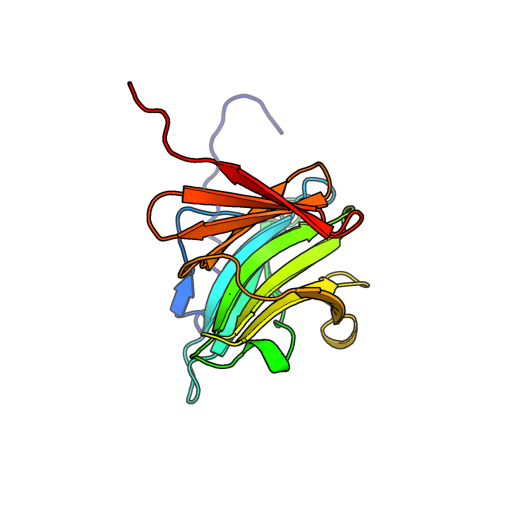M 630 N N . VAL A 1 80 ? -5.471 0.087 -2.840 1.00 94.62 80 VAL A N 1
ATOM 631 C CA . VAL A 1 80 ? -6.487 -0.936 -3.100 1.00 94.62 80 VAL A CA 1
ATOM 632 C C . VAL A 1 80 ? -6.362 -1.407 -4.538 1.00 94.62 80 VAL A C 1
ATOM 634 O O . VAL A 1 80 ? -6.443 -0.614 -5.473 1.00 94.62 80 VAL A O 1
ATOM 637 N N . LEU A 1 81 ? -6.211 -2.717 -4.718 1.00 94.06 81 LEU A N 1
ATOM 638 C CA . LEU A 1 81 ? -6.126 -3.352 -6.024 1.00 94.06 81 LEU A CA 1
ATOM 639 C C . LEU A 1 81 ? -7.241 -4.383 -6.151 1.00 94.06 81 LEU A C 1
ATOM 641 O O . LEU A 1 81 ? -7.297 -5.353 -5.402 1.00 94.06 81 LEU A O 1
ATOM 645 N N . ALA A 1 82 ? -8.146 -4.167 -7.109 1.00 91.56 82 ALA A N 1
ATOM 646 C CA . ALA A 1 82 ? -9.292 -5.049 -7.344 1.00 91.56 82 ALA A CA 1
ATOM 647 C C . ALA A 1 82 ? -10.151 -5.314 -6.083 1.00 91.56 82 ALA A C 1
ATOM 649 O O . ALA A 1 82 ? -10.644 -6.424 -5.897 1.00 91.56 82 ALA A O 1
ATOM 650 N N . GLY A 1 83 ? -10.323 -4.297 -5.230 1.00 91.94 83 GLY A N 1
ATOM 651 C CA . GLY A 1 83 ? -11.109 -4.385 -3.992 1.00 91.94 83 GLY A CA 1
ATOM 652 C C . GLY A 1 83 ? -10.373 -5.019 -2.808 1.00 91.94 83 GLY A C 1
ATOM 653 O O . GLY A 1 83 ? -10.986 -5.240 -1.773 1.00 91.94 83 GLY A O 1
ATOM 654 N N . LYS A 1 84 ? -9.077 -5.316 -2.943 1.00 94.81 84 LYS A N 1
ATOM 655 C CA . LYS A 1 84 ? -8.244 -5.862 -1.867 1.00 94.81 84 LYS A CA 1
ATOM 656 C C . LYS A 1 84 ? -7.186 -4.860 -1.436 1.00 94.81 84 LYS A C 1
ATOM 658 O O . LYS A 1 84 ? -6.630 -4.156 -2.281 1.00 94.81 84 LYS A O 1
ATOM 663 N N . LEU A 1 85 ? -6.884 -4.836 -0.139 1.00 96.31 85 LEU A N 1
ATOM 664 C CA . LEU A 1 85 ? -5.773 -4.057 0.399 1.00 96.31 85 LEU A CA 1
ATOM 665 C C . LEU A 1 85 ? -4.464 -4.527 -0.250 1.00 96.31 85 LEU A C 1
ATOM 667 O O . LEU A 1 85 ? -4.218 -5.728 -0.395 1.00 96.31 85 LEU A O 1
ATOM 671 N N . CYS A 1 86 ? -3.636 -3.581 -0.670 1.00 96.62 86 CYS A N 1
ATOM 672 C CA . CYS A 1 86 ? -2.361 -3.864 -1.307 1.00 96.62 86 CYS A CA 1
ATOM 673 C C . CYS A 1 86 ? -1.273 -2.891 -0.851 1.00 96.62 86 CYS A C 1
ATOM 675 O O . CYS A 1 86 ? -1.556 -1.797 -0.361 1.00 96.62 86 CYS A O 1
ATOM 677 N N . VAL A 1 87 ? -0.023 -3.310 -1.019 1.00 96.50 87 VAL A N 1
ATOM 678 C CA . VAL A 1 87 ? 1.168 -2.506 -0.748 1.00 96.50 87 VAL A CA 1
ATOM 679 C C . VAL A 1 87 ? 2.075 -2.570 -1.963 1.00 96.50 87 VAL A C 1
ATOM 681 O O . VAL A 1 87 ? 2.408 -3.660 -2.428 1.00 96.50 87 VAL A O 1
ATOM 684 N N . MET A 1 88 ? 2.498 -1.410 -2.457 1.00 95.62 88 MET A N 1
ATOM 685 C CA . MET A 1 88 ? 3.623 -1.310 -3.383 1.00 95.62 88 MET A CA 1
ATOM 686 C C . MET A 1 88 ? 4.859 -0.920 -2.580 1.00 95.62 88 MET A C 1
ATOM 688 O O . MET A 1 88 ? 4.861 0.100 -1.893 1.00 95.62 88 MET A O 1
ATOM 692 N N . SER A 1 89 ? 5.884 -1.762 -2.653 1.00 94.38 89 SER A N 1
ATOM 693 C CA . SER A 1 89 ? 7.155 -1.619 -1.952 1.00 94.38 89 SER A CA 1
ATOM 694 C C . SER A 1 89 ? 8.261 -1.413 -2.975 1.00 94.38 89 SER A C 1
ATOM 696 O O . SER A 1 89 ? 8.427 -2.236 -3.873 1.00 94.38 89 SER A O 1
ATOM 698 N N . TYR A 1 90 ? 9.001 -0.319 -2.854 1.00 92.44 90 TYR A N 1
ATOM 699 C CA . TYR A 1 90 ? 10.206 -0.060 -3.629 1.00 92.44 90 TYR A CA 1
ATOM 700 C C . TYR A 1 90 ? 11.427 -0.503 -2.840 1.00 92.44 90 TYR A C 1
ATOM 702 O O . TYR A 1 90 ? 11.615 -0.081 -1.699 1.00 92.44 90 TYR A O 1
ATOM 710 N N . ILE A 1 91 ? 12.234 -1.349 -3.466 1.00 89.50 91 ILE A N 1
ATOM 711 C CA . ILE A 1 91 ? 13.557 -1.745 -3.006 1.00 89.50 91 ILE A CA 1
ATOM 712 C C . ILE A 1 91 ? 14.541 -0.837 -3.730 1.00 89.50 91 ILE A C 1
ATOM 714 O O . ILE A 1 91 ? 14.647 -0.931 -4.956 1.00 89.50 91 ILE A O 1
ATOM 718 N N . GLU A 1 92 ? 15.219 0.027 -2.975 1.00 84.19 92 GLU A N 1
ATOM 719 C CA . GLU A 1 92 ? 16.173 1.008 -3.497 1.00 84.19 92 GLU A CA 1
ATOM 720 C C . GLU A 1 92 ? 17.120 0.381 -4.533 1.00 84.19 92 GLU A C 1
ATOM 722 O O . GLU A 1 92 ? 17.782 -0.617 -4.250 1.00 84.19 92 GLU A O 1
ATOM 727 N N . ASP A 1 93 ? 17.119 0.943 -5.746 1.00 80.69 93 ASP A N 1
ATOM 728 C CA . ASP A 1 93 ? 17.938 0.552 -6.904 1.00 80.69 93 ASP A CA 1
ATOM 729 C C . ASP A 1 93 ? 17.769 -0.893 -7.401 1.00 80.69 93 ASP A C 1
ATOM 731 O O . ASP A 1 93 ? 18.630 -1.431 -8.105 1.00 80.69 93 ASP A O 1
ATOM 735 N N . VAL A 1 94 ? 16.663 -1.552 -7.042 1.00 85.88 94 VAL A N 1
ATOM 736 C CA . VAL A 1 94 ? 16.416 -2.951 -7.411 1.00 85.88 94 VAL A CA 1
ATOM 737 C C . VAL A 1 94 ? 15.105 -3.111 -8.172 1.00 85.88 94 VAL A C 1
ATOM 739 O O . VAL A 1 94 ? 15.113 -3.462 -9.355 1.00 85.88 94 VAL A O 1
ATOM 742 N N . ALA A 1 95 ? 13.965 -2.934 -7.504 1.00 91.38 95 ALA A N 1
ATOM 743 C CA . ALA A 1 95 ? 12.661 -3.262 -8.076 1.00 91.38 95 ALA A CA 1
ATOM 744 C C . ALA A 1 95 ? 11.505 -2.725 -7.231 1.00 91.38 95 ALA A C 1
ATOM 746 O O . ALA A 1 95 ? 11.652 -2.415 -6.049 1.00 91.38 95 ALA A O 1
ATOM 747 N N . TYR A 1 96 ? 10.321 -2.729 -7.830 1.00 93.81 96 TYR A N 1
ATOM 748 C CA . TYR A 1 96 ? 9.052 -2.623 -7.132 1.00 93.81 96 TYR A CA 1
ATOM 749 C C . TYR A 1 96 ? 8.430 -4.001 -6.957 1.00 93.81 96 TYR A C 1
ATOM 751 O O . TYR A 1 96 ? 8.409 -4.818 -7.880 1.00 93.81 96 TYR A O 1
ATOM 759 N N . GLU A 1 97 ? 7.854 -4.232 -5.786 1.00 95.44 97 GLU A N 1
ATOM 760 C CA . GLU A 1 97 ? 7.045 -5.399 -5.469 1.00 95.44 97 GLU A CA 1
ATOM 761 C C . GLU A 1 97 ? 5.644 -4.942 -5.074 1.00 95.44 97 GLU A C 1
ATOM 763 O O . GLU A 1 97 ? 5.490 -4.070 -4.220 1.00 95.44 97 GLU A O 1
ATOM 768 N N . VAL A 1 98 ? 4.613 -5.554 -5.656 1.00 96.88 98 VAL A N 1
ATOM 769 C CA . VAL A 1 98 ? 3.223 -5.324 -5.247 1.00 96.88 98 VAL A CA 1
ATOM 770 C C . VAL A 1 98 ? 2.683 -6.562 -4.561 1.00 96.88 98 VAL A C 1
ATOM 772 O O . VAL A 1 98 ? 2.605 -7.645 -5.150 1.00 96.88 98 VAL A O 1
ATOM 775 N N . TRP A 1 99 ? 2.278 -6.367 -3.315 1.00 97.81 99 TRP A N 1
ATOM 776 C CA . TRP A 1 99 ? 1.693 -7.365 -2.437 1.00 97.81 99 TRP A CA 1
ATOM 777 C C . TRP A 1 99 ? 0.204 -7.094 -2.278 1.00 97.81 99 TRP A C 1
ATOM 779 O O . TRP A 1 99 ? -0.202 -5.952 -2.091 1.00 97.81 99 TRP A O 1
ATOM 789 N N . VAL A 1 100 ? -0.615 -8.138 -2.359 1.00 97.38 100 VAL A N 1
ATOM 790 C CA . VAL A 1 100 ? -2.071 -8.062 -2.196 1.00 97.38 100 VAL A CA 1
ATOM 791 C C . VAL A 1 100 ? -2.479 -8.982 -1.057 1.00 97.38 100 VAL A C 1
ATOM 793 O O . VAL A 1 100 ? -2.051 -10.132 -1.017 1.00 97.38 100 VAL A O 1
ATOM 796 N N . MET A 1 101 ? -3.294 -8.469 -0.143 1.00 97.31 101 MET A N 1
ATOM 797 C CA . MET A 1 101 ? -3.828 -9.210 0.992 1.00 97.31 101 MET A CA 1
ATOM 798 C C . MET A 1 101 ? -5.066 -9.979 0.540 1.00 97.31 101 MET A C 1
ATOM 800 O O . MET A 1 101 ? -6.084 -9.379 0.183 1.00 97.31 101 MET A O 1
ATOM 804 N N . ASP A 1 102 ? -4.970 -11.307 0.490 1.00 96.75 102 ASP A N 1
ATOM 805 C CA . ASP A 1 102 ? -6.074 -12.134 0.012 1.00 96.75 102 ASP A CA 1
ATOM 806 C C . ASP A 1 102 ? -7.236 -12.211 1.010 1.00 96.75 102 ASP A C 1
ATOM 808 O O . ASP A 1 102 ? -8.389 -12.255 0.567 1.00 96.75 102 ASP A O 1
ATOM 812 N N . GLU A 1 103 ? -6.940 -12.141 2.312 1.00 96.81 103 GLU A N 1
ATOM 813 C CA . GLU A 1 103 ? -7.903 -12.102 3.413 1.00 96.81 103 GLU A CA 1
ATOM 814 C C . GLU A 1 103 ? -7.650 -10.872 4.294 1.00 96.81 103 GLU A C 1
ATOM 816 O O . GLU A 1 103 ? -6.568 -10.687 4.849 1.00 96.81 103 GLU A O 1
ATOM 821 N N . TYR A 1 104 ? -8.653 -10.001 4.421 1.00 95.56 104 TYR A N 1
ATOM 822 C CA . TYR A 1 104 ? -8.479 -8.709 5.082 1.00 95.56 104 TYR A CA 1
ATOM 823 C C . TYR A 1 104 ? -7.992 -8.844 6.534 1.00 95.56 104 TYR A C 1
ATOM 825 O O . TYR A 1 104 ? -8.578 -9.557 7.347 1.00 95.56 104 TYR A O 1
ATOM 833 N N . ALA A 1 105 ? -6.931 -8.103 6.850 1.00 94.38 105 ALA A N 1
ATOM 834 C CA . ALA A 1 105 ? -6.230 -8.079 8.127 1.00 94.38 105 ALA A CA 1
ATOM 835 C C . ALA A 1 105 ? -5.676 -9.437 8.617 1.00 94.38 105 ALA A C 1
ATOM 837 O O . ALA A 1 105 ? -5.428 -9.589 9.814 1.00 94.38 105 ALA A O 1
ATOM 838 N N . VAL A 1 106 ? -5.449 -10.395 7.709 1.00 96.12 106 VAL A N 1
ATOM 839 C CA . VAL A 1 106 ? -4.746 -11.662 7.979 1.00 96.12 106 VAL A CA 1
ATOM 840 C C . VAL A 1 106 ? -3.332 -11.575 7.408 1.00 96.12 106 VAL A C 1
ATOM 842 O O . VAL A 1 106 ? -3.156 -11.495 6.190 1.00 96.12 106 VAL A O 1
ATOM 845 N N . ALA A 1 107 ? -2.324 -11.580 8.281 1.00 94.06 107 ALA A N 1
ATOM 846 C CA . ALA A 1 107 ? -0.920 -11.351 7.927 1.00 94.06 107 ALA A CA 1
ATOM 847 C C . ALA A 1 107 ? -0.396 -12.370 6.905 1.00 94.06 107 ALA A C 1
ATOM 849 O O . ALA A 1 107 ? 0.239 -12.026 5.912 1.00 94.06 107 ALA A O 1
ATOM 850 N N . GLU A 1 108 ? -0.738 -13.636 7.105 1.00 96.00 108 GLU A N 1
ATOM 851 C CA . GLU A 1 108 ? -0.289 -14.766 6.296 1.00 96.00 108 GLU A CA 1
ATOM 852 C C . GLU A 1 108 ? -0.928 -14.782 4.899 1.00 96.00 108 GLU A C 1
ATOM 854 O O . GLU A 1 108 ? -0.516 -15.553 4.034 1.00 96.00 108 GLU A O 1
ATOM 859 N N . SER A 1 109 ? -1.931 -13.931 4.661 1.00 97.06 109 SER A N 1
ATOM 860 C CA . SER A 1 109 ? -2.635 -13.839 3.380 1.00 97.06 109 SER A CA 1
ATOM 861 C C . SER A 1 109 ? -1.989 -12.861 2.392 1.00 97.06 109 SER A C 1
ATOM 863 O O . SER A 1 109 ? -2.500 -12.676 1.284 1.00 97.06 109 SER A O 1
ATOM 865 N N . TRP A 1 110 ? -0.880 -12.216 2.763 1.00 98.19 110 TRP A N 1
ATOM 866 C CA . TRP A 1 110 ? -0.114 -11.390 1.837 1.00 98.19 110 TRP A CA 1
ATOM 867 C C . TRP A 1 110 ? 0.487 -12.240 0.714 1.00 98.19 110 TRP A C 1
ATOM 869 O O . TRP A 1 110 ? 1.324 -13.112 0.937 1.00 98.19 110 TRP A O 1
ATOM 879 N N . VAL A 1 111 ? 0.114 -11.931 -0.527 1.00 97.56 111 VAL A N 1
ATOM 880 C CA . VAL A 1 111 ? 0.643 -12.592 -1.723 1.00 97.56 111 VAL A CA 1
ATOM 881 C C . VAL A 1 111 ? 1.306 -11.567 -2.631 1.00 97.56 111 VAL A C 1
ATOM 883 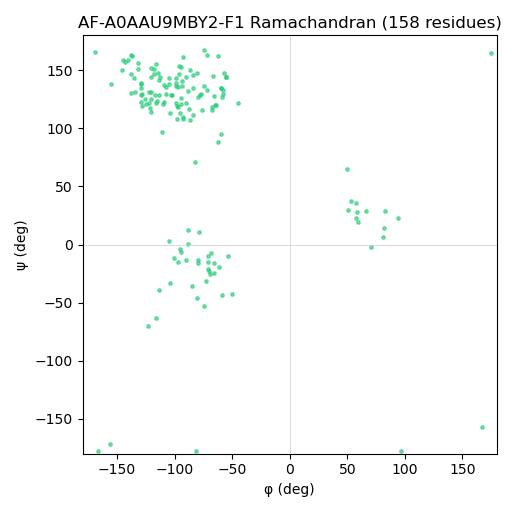O O . VAL A 1 111 ? 0.679 -10.598 -3.062 1.00 97.56 111 VAL A O 1
ATOM 886 N N . LYS A 1 112 ? 2.573 -11.799 -2.981 1.00 97.19 112 LYS A N 1
ATOM 887 C CA . LYS A 1 112 ? 3.276 -11.014 -4.003 1.00 97.19 112 LYS A CA 1
ATOM 888 C C . LYS A 1 112 ? 2.646 -11.296 -5.368 1.00 97.19 112 LYS A C 1
ATOM 890 O O . LYS A 1 112 ? 2.692 -12.427 -5.846 1.00 97.19 112 LYS A O 1
ATOM 895 N N . ARG A 1 113 ? 2.041 -10.284 -5.992 1.00 96.12 113 ARG A N 1
ATOM 896 C CA . ARG A 1 113 ? 1.340 -10.414 -7.283 1.00 96.12 113 ARG A CA 1
ATOM 897 C C . ARG A 1 113 ? 2.133 -9.856 -8.456 1.00 96.12 113 ARG A C 1
ATOM 899 O O . ARG A 1 113 ? 2.031 -10.404 -9.549 1.00 96.12 113 ARG A O 1
ATOM 906 N N . HIS A 1 114 ? 2.916 -8.801 -8.240 1.00 95.69 114 HIS A N 1
ATOM 907 C CA . HIS A 1 114 ? 3.680 -8.157 -9.308 1.00 95.69 114 HIS A CA 1
ATOM 908 C C . HIS A 1 114 ? 5.091 -7.804 -8.850 1.00 95.69 114 HIS A C 1
ATOM 910 O O . HIS A 1 114 ? 5.302 -7.452 -7.689 1.00 95.69 114 HIS A O 1
ATOM 916 N N . VAL A 1 115 ? 6.035 -7.885 -9.786 1.00 94.88 115 VAL A N 1
ATOM 917 C CA . VAL A 1 115 ? 7.409 -7.402 -9.641 1.00 94.88 115 VAL A CA 1
ATOM 918 C C . VAL A 1 115 ? 7.790 -6.705 -10.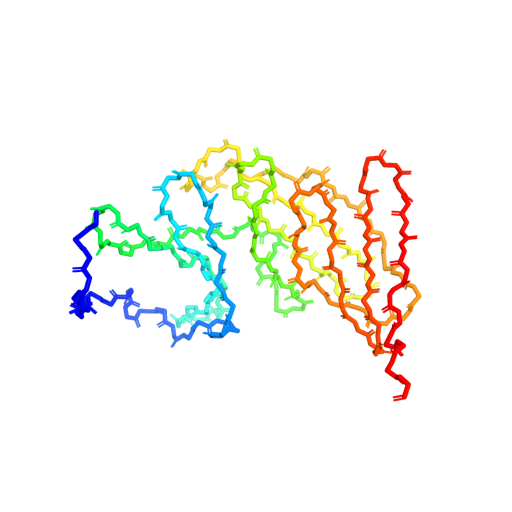939 1.00 94.88 115 VAL A C 1
ATOM 920 O O . VAL A 1 115 ? 7.576 -7.273 -12.010 1.00 94.88 115 VAL A O 1
ATOM 923 N N . PHE A 1 116 ? 8.329 -5.494 -10.855 1.00 92.62 116 PHE A N 1
ATOM 924 C CA . PHE A 1 116 ? 8.786 -4.742 -12.023 1.00 92.62 116 PHE A CA 1
ATOM 925 C C . PHE A 1 116 ? 10.016 -3.897 -11.684 1.00 92.62 116 PHE A C 1
ATOM 927 O O . PHE A 1 116 ? 10.223 -3.517 -10.533 1.00 92.62 116 PHE A O 1
ATOM 934 N N . SER A 1 117 ? 10.872 -3.662 -12.678 1.00 87.81 117 SER A N 1
ATOM 935 C CA . SER A 1 117 ? 12.109 -2.897 -12.509 1.00 87.81 117 SER A CA 1
ATOM 936 C C . SER A 1 117 ? 11.838 -1.401 -12.379 1.00 87.81 117 SER A C 1
ATOM 938 O O . SER A 1 117 ? 10.758 -0.921 -12.721 1.00 87.81 117 SER A O 1
ATOM 940 N N . GLN A 1 118 ? 12.861 -0.660 -11.958 1.00 78.56 118 GLN A N 1
ATOM 941 C CA . GLN A 1 118 ? 12.853 0.794 -12.047 1.00 78.56 118 GLN A CA 1
ATOM 942 C C . GLN A 1 118 ? 12.645 1.293 -13.481 1.00 78.56 118 GLN A C 1
ATOM 944 O O . GLN A 1 118 ? 13.063 0.654 -14.456 1.00 78.56 118 GLN A O 1
ATOM 949 N N . PHE A 1 119 ? 11.981 2.440 -13.583 1.00 79.56 119 PHE A N 1
ATOM 950 C CA . PHE A 1 119 ? 11.880 3.209 -14.816 1.00 79.56 119 PHE A CA 1
ATOM 951 C C . PHE A 1 119 ? 13.153 4.052 -15.003 1.00 79.56 119 PHE A C 1
ATOM 953 O O . PHE A 1 119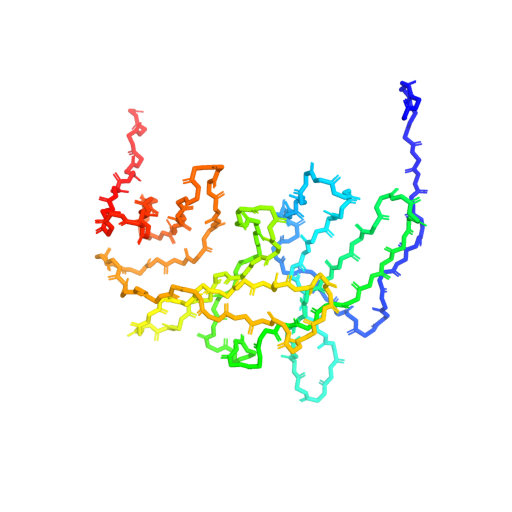 ? 14.109 3.934 -14.235 1.00 79.56 119 PHE A O 1
ATOM 960 N N . ILE A 1 120 ? 13.221 4.856 -16.063 1.00 76.31 120 ILE A N 1
ATOM 961 C CA . ILE A 1 120 ? 14.349 5.781 -16.245 1.00 76.31 120 ILE A CA 1
ATOM 962 C C . ILE A 1 120 ? 14.319 6.788 -15.095 1.00 76.31 120 ILE A C 1
ATOM 964 O O . ILE A 1 120 ? 13.339 7.506 -15.016 1.00 76.31 120 ILE A O 1
ATOM 968 N N . GLY A 1 121 ? 15.378 6.865 -14.280 1.00 77.25 121 GLY A N 1
ATOM 969 C CA . GLY A 1 121 ? 15.486 7.785 -13.135 1.00 77.25 121 GLY A CA 1
ATOM 970 C C . GLY A 1 121 ? 15.107 7.158 -11.787 1.00 77.25 121 GLY A C 1
ATOM 971 O O . GLY A 1 121 ? 14.828 5.961 -11.699 1.00 77.25 121 GLY A O 1
ATOM 972 N N . TYR A 1 122 ? 15.140 7.964 -10.726 1.00 81.69 122 TYR A N 1
ATOM 973 C CA . TYR A 1 122 ? 14.737 7.563 -9.379 1.00 81.69 122 TYR A CA 1
ATOM 974 C C . TYR A 1 122 ? 13.266 7.902 -9.169 1.00 81.69 122 TYR A C 1
ATOM 976 O O . TYR A 1 122 ? 12.914 9.070 -9.030 1.00 81.69 122 TYR A O 1
ATOM 984 N N . THR A 1 123 ? 12.410 6.881 -9.099 1.00 88.56 123 THR A N 1
ATOM 985 C CA . THR A 1 123 ? 10.997 7.061 -8.742 1.00 88.56 123 THR A CA 1
ATOM 986 C C . THR A 1 123 ? 10.654 6.361 -7.432 1.00 88.56 123 THR A C 1
ATOM 988 O O . THR A 1 123 ? 11.285 5.381 -7.040 1.00 88.56 123 THR A O 1
ATOM 991 N N . TYR A 1 124 ? 9.615 6.828 -6.757 1.00 90.12 124 TYR A N 1
ATOM 992 C CA . TYR A 1 124 ? 9.089 6.259 -5.524 1.00 90.12 124 TYR A CA 1
ATOM 993 C C . TYR A 1 124 ? 7.630 5.843 -5.716 1.00 90.12 124 TYR A C 1
ATOM 995 O O . TYR A 1 124 ? 6.932 6.425 -6.547 1.00 90.12 124 TYR A O 1
ATOM 1003 N N . PRO A 1 125 ? 7.141 4.833 -4.977 1.00 92.31 125 PRO A N 1
ATOM 1004 C CA . PRO A 1 125 ? 5.735 4.460 -5.019 1.00 92.31 125 PRO A CA 1
ATOM 1005 C C . PRO A 1 125 ? 4.858 5.643 -4.610 1.00 92.31 125 PRO A C 1
ATOM 1007 O O . PRO A 1 125 ? 5.059 6.207 -3.537 1.00 92.31 125 PRO A O 1
ATOM 1010 N N . PHE A 1 126 ? 3.876 5.985 -5.441 1.00 91.81 126 PHE A N 1
ATOM 1011 C CA . PHE A 1 126 ? 2.956 7.091 -5.177 1.00 91.81 126 PHE A CA 1
ATOM 1012 C C . PHE A 1 126 ? 1.524 6.604 -4.95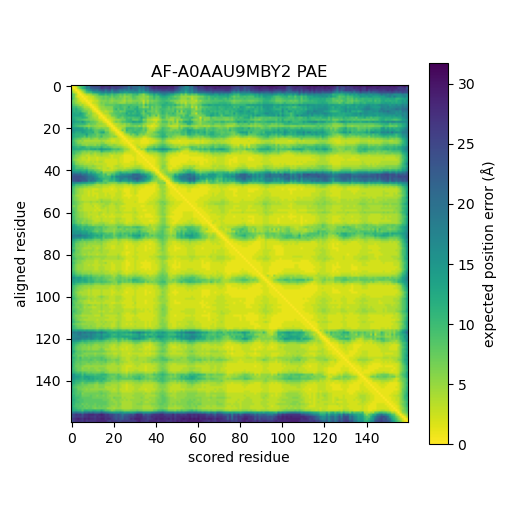8 1.00 91.81 126 PHE A C 1
ATOM 1014 O O . PHE A 1 126 ? 0.820 7.097 -4.082 1.00 91.81 126 PHE A O 1
ATOM 1021 N N . GLY A 1 127 ? 1.074 5.599 -5.714 1.00 92.56 127 GLY A N 1
ATOM 1022 C CA . GLY A 1 127 ? -0.251 5.034 -5.489 1.00 92.56 127 GLY A CA 1
ATOM 1023 C C . GLY A 1 127 ? -0.755 4.123 -6.596 1.00 92.56 127 GLY A C 1
ATOM 1024 O O . GLY A 1 127 ? 0.007 3.543 -7.369 1.00 92.56 127 GLY A O 1
ATOM 1025 N N . PHE A 1 128 ? -2.078 3.993 -6.646 1.00 92.44 128 PHE A N 1
ATOM 1026 C CA . PHE A 1 128 ? -2.786 3.084 -7.538 1.00 92.44 128 PHE A CA 1
ATOM 1027 C C . PHE A 1 128 ? -3.969 3.799 -8.180 1.00 92.44 128 PHE A C 1
ATOM 1029 O O . PHE A 1 128 ? -4.656 4.586 -7.527 1.00 92.44 128 PHE A O 1
ATOM 1036 N N . THR A 1 129 ? -4.242 3.497 -9.447 1.00 91.69 129 THR A N 1
ATOM 1037 C CA . THR A 1 129 ? -5.435 4.008 -10.132 1.00 91.69 129 THR A CA 1
ATOM 1038 C C . THR A 1 129 ? -6.600 3.026 -10.023 1.00 91.69 129 THR A C 1
ATOM 1040 O O . THR A 1 129 ? -6.426 1.822 -9.818 1.00 91.69 129 THR A O 1
ATOM 1043 N N . SER A 1 130 ? -7.820 3.520 -10.248 1.00 87.06 130 SER A N 1
ATOM 1044 C CA . SER A 1 130 ? -9.019 2.675 -10.353 1.00 87.06 130 SER A CA 1
ATOM 1045 C C . SER A 1 130 ? -8.953 1.664 -11.508 1.00 87.06 130 SER A C 1
ATOM 1047 O O . SER A 1 130 ? -9.653 0.651 -11.476 1.00 87.06 130 SER A O 1
ATOM 1049 N N . HIS A 1 131 ? -8.085 1.895 -12.498 1.00 89.44 131 HIS A N 1
ATOM 1050 C CA . HIS A 1 131 ? -7.840 0.994 -13.626 1.00 89.44 131 HIS A CA 1
ATOM 1051 C C . HIS A 1 131 ? -6.759 -0.055 -13.337 1.00 89.44 131 HIS A C 1
ATOM 1053 O O . HIS A 1 131 ? -6.349 -0.765 -14.252 1.00 89.44 131 HIS A O 1
ATOM 1059 N N . ARG A 1 132 ? -6.354 -0.217 -12.065 1.00 92.25 132 ARG A N 1
ATOM 1060 C CA . ARG A 1 132 ? -5.346 -1.198 -11.621 1.00 92.25 132 ARG A CA 1
ATOM 1061 C C . ARG A 1 132 ? -3.946 -0.913 -12.166 1.00 92.25 132 ARG A C 1
ATOM 1063 O O . ARG A 1 132 ? -3.157 -1.837 -12.355 1.00 92.25 132 ARG A O 1
ATOM 1070 N N . GLU A 1 133 ? -3.651 0.355 -12.410 1.00 94.69 133 GLU A N 1
ATOM 1071 C CA . GLU A 1 133 ? -2.324 0.815 -12.803 1.00 94.69 133 GLU A CA 1
ATOM 1072 C C . GLU A 1 133 ? -1.561 1.306 -11.574 1.00 94.69 133 GLU A C 1
ATOM 1074 O O . GLU A 1 133 ? -2.148 1.724 -10.571 1.00 94.69 133 GLU A O 1
ATOM 1079 N N . PHE A 1 134 ? -0.242 1.236 -11.667 1.00 95.38 134 PHE A N 1
ATOM 1080 C CA . PHE A 1 134 ? 0.697 1.583 -10.613 1.00 95.38 134 PHE A CA 1
ATOM 1081 C C . PHE A 1 134 ? 1.294 2.946 -10.922 1.00 95.38 134 PHE A C 1
ATOM 1083 O O . PHE A 1 134 ? 1.751 3.178 -12.039 1.00 95.38 134 PHE A O 1
ATOM 1090 N N . LEU A 1 135 ? 1.253 3.844 -9.944 1.00 93.81 135 LEU A N 1
ATOM 1091 C CA . LEU A 1 135 ? 1.745 5.205 -10.079 1.00 93.81 135 LEU A CA 1
ATOM 1092 C C . LEU A 1 135 ? 3.024 5.356 -9.257 1.00 93.81 135 LEU A C 1
ATOM 1094 O O . LEU A 1 135 ? 3.012 5.111 -8.046 1.00 93.81 135 LEU A O 1
ATOM 1098 N N . THR A 1 136 ? 4.109 5.754 -9.914 1.00 92.88 136 THR A N 1
ATOM 1099 C CA . THR A 1 136 ? 5.363 6.147 -9.261 1.00 92.88 136 THR A CA 1
ATOM 1100 C C . THR A 1 136 ? 5.684 7.606 -9.572 1.00 92.88 136 THR A C 1
ATOM 1102 O O . THR A 1 136 ? 5.277 8.126 -10.609 1.00 92.88 136 THR A O 1
ATOM 1105 N N . GLU A 1 137 ? 6.382 8.280 -8.664 1.00 90.50 137 GLU A N 1
ATOM 1106 C CA . GLU A 1 137 ? 6.759 9.692 -8.779 1.00 90.50 137 GLU A CA 1
ATOM 1107 C C . GLU A 1 137 ? 8.252 9.861 -8.519 1.00 90.50 137 GLU A C 1
ATOM 1109 O O . GLU A 1 137 ? 8.780 9.320 -7.547 1.00 90.50 137 GLU A O 1
ATOM 1114 N N . GLY A 1 138 ? 8.938 10.636 -9.350 1.00 87.06 138 GLY A N 1
ATOM 1115 C CA . GLY A 1 138 ? 10.295 11.071 -9.054 1.00 87.06 138 GLY A CA 1
ATOM 1116 C C . GLY A 1 138 ? 10.923 11.833 -10.205 1.00 87.06 138 GLY A C 1
ATOM 1117 O O . GLY A 1 138 ? 10.396 11.846 -11.312 1.00 87.06 138 GLY A O 1
ATOM 1118 N N . ASP A 1 139 ? 12.018 12.536 -9.914 1.00 84.81 139 ASP A N 1
ATOM 1119 C CA . ASP A 1 139 ? 12.767 13.333 -10.894 1.00 84.81 139 ASP A CA 1
ATOM 1120 C C . ASP A 1 139 ? 11.899 14.304 -11.737 1.00 84.81 139 ASP A C 1
ATOM 1122 O O . ASP A 1 139 ? 12.236 14.639 -12.872 1.00 84.81 139 ASP A O 1
ATOM 1126 N N . GLY A 1 140 ? 10.788 14.793 -11.170 1.00 85.38 140 GLY A N 1
ATOM 1127 C CA . GLY A 1 140 ? 9.898 15.773 -11.807 1.00 85.38 140 GLY A CA 1
ATOM 1128 C C . GLY A 1 140 ? 8.880 15.199 -12.798 1.00 85.38 140 GLY A C 1
ATOM 1129 O O . GLY A 1 140 ? 8.293 15.956 -13.569 1.00 85.38 140 GLY A O 1
ATOM 1130 N N . TYR A 1 141 ? 8.659 13.884 -12.802 1.00 87.69 141 TYR A N 1
ATOM 1131 C CA . TYR A 1 141 ? 7.600 13.249 -13.587 1.00 87.69 141 TYR A CA 1
ATOM 1132 C C . TYR A 1 141 ? 6.873 12.168 -12.780 1.00 87.69 141 TYR A C 1
ATOM 1134 O O . TYR A 1 141 ? 7.355 11.647 -11.771 1.00 87.69 141 TYR A O 1
ATOM 1142 N N . LEU A 1 142 ? 5.688 11.809 -13.266 1.00 91.38 142 LEU A N 1
ATOM 1143 C CA . LEU A 1 142 ? 4.935 10.648 -12.809 1.00 91.38 142 LEU A CA 1
ATOM 1144 C C . LEU A 1 142 ? 5.041 9.535 -13.850 1.00 91.38 142 LEU A C 1
ATOM 1146 O O . LEU A 1 142 ? 5.011 9.794 -15.053 1.00 91.38 142 LEU A O 1
ATOM 1150 N N . VAL A 1 143 ? 5.112 8.282 -13.413 1.00 92.69 143 VAL A N 1
ATOM 1151 C CA . VAL A 1 143 ? 5.041 7.118 -14.300 1.00 92.69 143 VAL A CA 1
ATOM 1152 C C . VAL A 1 143 ? 3.797 6.319 -13.974 1.00 92.69 143 VAL A C 1
ATOM 1154 O O . VAL A 1 143 ? 3.619 5.842 -12.856 1.00 92.69 143 VAL A O 1
ATOM 1157 N N . LEU A 1 144 ? 2.942 6.153 -14.978 1.00 94.19 144 LEU A N 1
ATOM 1158 C CA . LEU A 1 144 ? 1.792 5.268 -14.916 1.00 94.19 144 LEU A CA 1
ATOM 1159 C C . LEU A 1 144 ? 2.158 3.936 -15.567 1.00 94.19 144 LEU A C 1
ATOM 1161 O O . LEU A 1 144 ? 2.465 3.904 -16.756 1.00 94.19 144 LEU A O 1
ATOM 1165 N N . TYR A 1 145 ? 2.119 2.847 -14.809 1.00 94.88 145 TYR A N 1
ATOM 1166 C CA . TYR A 1 145 ? 2.486 1.511 -15.267 1.00 94.88 145 TYR A CA 1
ATOM 1167 C C . TYR A 1 145 ? 1.301 0.549 -15.223 1.00 94.88 145 TYR A C 1
ATOM 1169 O O . TYR A 1 145 ? 0.644 0.387 -14.194 1.00 94.88 145 TYR A O 1
ATOM 1177 N N . ASN A 1 146 ? 1.047 -0.128 -16.340 1.00 94.25 146 ASN A N 1
ATOM 1178 C CA . ASN A 1 146 ? 0.038 -1.167 -16.451 1.00 94.25 146 ASN A CA 1
ATOM 1179 C C . ASN A 1 146 ? 0.696 -2.551 -16.314 1.00 94.25 146 ASN A C 1
ATOM 1181 O O . ASN A 1 146 ? 1.341 -3.025 -17.253 1.00 94.25 146 ASN A O 1
ATOM 1185 N N . PRO A 1 147 ? 0.488 -3.260 -15.193 1.00 91.75 147 PRO A N 1
ATOM 1186 C CA . PRO A 1 147 ? 1.118 -4.558 -14.968 1.00 91.75 147 PRO A CA 1
ATOM 1187 C C . PRO A 1 147 ? 0.561 -5.681 -15.856 1.00 91.75 147 PRO A C 1
ATOM 1189 O O . PRO A 1 147 ? 1.164 -6.747 -15.936 1.00 91.75 147 PRO A O 1
ATOM 1192 N N . SER A 1 148 ? -0.598 -5.485 -16.495 1.00 91.25 148 SER A N 1
ATOM 1193 C CA . SER A 1 148 ? -1.226 -6.502 -17.351 1.00 91.25 148 SER A CA 1
ATOM 1194 C C . SER A 1 148 ? -0.678 -6.469 -18.775 1.00 91.25 148 SER A C 1
ATOM 1196 O O . SER A 1 148 ? -0.554 -7.517 -19.404 1.00 91.25 148 SER A O 1
ATOM 1198 N N . THR A 1 149 ? -0.358 -5.277 -19.284 1.00 93.38 149 THR A N 1
ATOM 1199 C CA . THR A 1 149 ? 0.234 -5.094 -20.620 1.00 93.38 149 THR A CA 1
ATOM 1200 C C . THR A 1 149 ? 1.744 -4.881 -20.577 1.00 93.38 149 THR A C 1
ATOM 1202 O O . THR A 1 149 ? 2.399 -4.966 -21.612 1.00 93.38 149 THR A O 1
ATOM 1205 N N . ASN A 1 150 ? 2.306 -4.653 -19.385 1.00 90.75 150 ASN A N 1
ATOM 1206 C CA . ASN A 1 150 ? 3.694 -4.247 -19.170 1.00 90.75 150 ASN A CA 1
ATOM 1207 C C . ASN A 1 150 ? 4.057 -2.930 -19.886 1.00 90.75 150 ASN A C 1
ATOM 1209 O O . ASN A 1 150 ? 5.207 -2.696 -20.257 1.00 90.75 150 ASN A O 1
ATOM 1213 N N . GLU A 1 151 ? 3.067 -2.065 -20.088 1.00 92.62 151 GLU A N 1
ATOM 1214 C CA . GLU A 1 151 ? 3.245 -0.746 -20.687 1.00 92.62 151 GLU A CA 1
ATOM 1215 C C . GLU A 1 151 ? 3.388 0.309 -19.594 1.00 92.62 151 GLU A C 1
ATOM 1217 O O . GLU A 1 151 ? 2.773 0.211 -18.533 1.00 92.62 151 GLU A O 1
ATOM 1222 N N . HIS A 1 152 ? 4.184 1.340 -19.858 1.00 92.44 152 HIS A N 1
ATOM 1223 C CA . HIS A 1 152 ? 4.305 2.496 -18.980 1.00 92.44 152 HIS A CA 1
ATOM 1224 C C . HIS A 1 152 ? 4.193 3.792 -19.776 1.00 92.44 152 HIS A C 1
ATOM 1226 O O . HIS A 1 152 ? 4.553 3.857 -20.953 1.00 92.44 152 HIS A O 1
ATOM 1232 N N . LYS A 1 153 ? 3.698 4.834 -19.112 1.00 92.50 153 LYS A N 1
ATOM 1233 C CA . LYS A 1 153 ? 3.558 6.179 -19.655 1.00 92.50 153 LYS A CA 1
ATOM 1234 C C . LYS A 1 153 ? 4.170 7.183 -18.687 1.00 92.50 153 LYS A C 1
ATOM 1236 O O . LYS A 1 153 ? 3.729 7.276 -17.545 1.00 92.50 153 LYS A O 1
ATOM 1241 N N . TYR A 1 154 ? 5.131 7.955 -19.179 1.00 91.44 154 TYR A N 1
ATOM 1242 C CA . TYR A 1 154 ? 5.655 9.118 -18.473 1.00 91.44 154 TYR A CA 1
ATOM 1243 C C . TYR A 1 154 ? 4.663 10.275 -18.612 1.00 91.44 154 TYR A C 1
ATOM 1245 O O . TYR A 1 154 ? 4.175 10.580 -19.705 1.00 91.44 154 TYR A O 1
ATOM 1253 N N . LEU A 1 155 ? 4.324 10.873 -17.482 1.00 89.12 155 LEU A N 1
ATOM 1254 C CA . LEU A 1 155 ? 3.511 12.066 -17.356 1.00 89.12 155 LEU A CA 1
ATOM 1255 C C . LEU A 1 155 ? 4.456 13.161 -16.867 1.00 89.12 155 LEU A C 1
ATOM 1257 O O . LEU A 1 155 ? 4.787 13.236 -15.686 1.00 89.12 155 LEU A O 1
ATOM 1261 N N . GLU A 1 156 ? 4.946 13.955 -17.805 1.00 82.94 156 GLU A N 1
ATOM 1262 C CA . GLU A 1 156 ? 5.739 15.138 -17.497 1.00 82.94 156 GLU A CA 1
ATOM 1263 C C . GLU A 1 156 ? 4.800 16.281 -17.114 1.00 82.94 156 GLU A C 1
ATOM 1265 O O . GLU A 1 156 ? 3.702 16.402 -17.675 1.00 82.94 156 GLU A O 1
ATOM 1270 N N . ASP A 1 157 ? 5.246 17.152 -16.209 1.00 63.28 157 ASP A N 1
ATOM 1271 C CA . ASP A 1 157 ? 4.610 18.450 -16.011 1.00 63.28 157 ASP A CA 1
ATOM 1272 C C . ASP A 1 157 ? 4.667 19.236 -17.329 1.00 63.28 157 ASP A C 1
ATOM 1274 O O . ASP A 1 157 ? 5.633 19.926 -17.644 1.00 63.28 157 ASP A O 1
ATOM 1278 N N . HIS A 1 158 ? 3.607 19.165 -18.130 1.00 46.53 158 HIS A N 1
ATOM 1279 C CA . HIS A 1 158 ? 3.298 20.221 -19.088 1.00 46.53 158 HIS A CA 1
ATOM 1280 C C . HIS A 1 158 ? 2.554 21.316 -18.328 1.00 46.53 158 HIS A C 1
ATOM 1282 O O . HIS A 1 158 ? 1.346 21.493 -18.487 1.00 46.53 158 HIS A O 1
ATOM 1288 N N . CYS A 1 159 ? 3.278 22.027 -17.466 1.00 38.53 159 CYS A N 1
ATOM 1289 C CA . CYS A 1 159 ? 2.829 23.326 -16.992 1.00 38.53 159 CYS A CA 1
ATOM 1290 C C . CYS A 1 159 ? 3.329 24.366 -18.019 1.00 38.53 159 CYS A C 1
ATOM 1292 O O . CYS A 1 159 ? 4.545 24.547 -18.115 1.00 38.53 159 CYS A O 1
ATOM 1294 N N . PRO A 1 160 ? 2.459 24.958 -18.865 1.00 38.88 160 PRO A N 1
ATOM 1295 C CA . PRO A 1 160 ? 2.846 26.068 -19.737 1.00 38.88 160 PRO A CA 1
ATOM 1296 C C . PRO A 1 160 ? 3.243 27.326 -18.952 1.00 38.88 160 PRO A C 1
ATOM 1298 O O . PRO A 1 160 ? 2.761 27.501 -17.809 1.00 38.88 160 PRO A O 1
#

Mean predicted aligned error: 6.43 Å

Sequence (160 aa):
MRKGSWKLITEMFASHIAILINRYDVCADGHDGHLHWLGWTNGEEDTKTIVAFDLGSETFREIPLPDSTLDHNRSNVVGVLAGKLCVMSYIEDVAYEVWVMDEYAVAESWVKRHVFSQFIGYTYPFGFTSHREFLTEGD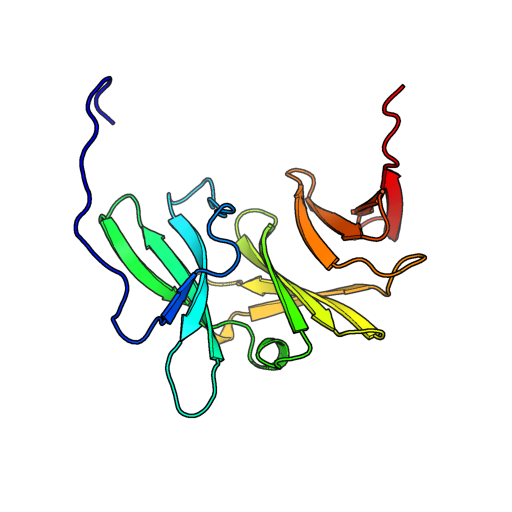GYLVLYNPSTNEHKYLEDHCP

Nearest PDB structures (foldseek):
  7pqh-assembly1_I  TM=6.338E-01  e=1.250E-02  Saccharomyces cerevisiae
  6lk8-assembly1_d  TM=4.692E-01  e=2.312E-02  Xenopus laevis
  7mgm-assembly1_C  TM=3.952E-01  e=3.667E-02  Saccharomyces cerevisiae
  8e00-assembly1_B  TM=4.243E-01  e=1.463E-01  Saccharomyces cerevisiae
  8e00-assembly1_C  TM=3.895E-01  e=1.320E-01  Saccharomyces cerevisiae

Foldseek 3Di:
DDPDDDDDQPADDDPQFDDWDPVPDWEALVPQQKIWTWTWGHDPQRWIWIWIAGPVVRHIDTAHDAPVQGDPQKAKDWYYAPSFIKIWIDRPQFWIWIWTQPDPSDRVRTDTDDIGHDDPDDWGFDYADPVGWTWIDDPQWIKTADRVVRDIDIGHPPPD

Radius of gyration: 16.66 Å; Cα contacts (8 Å, |Δi|>4): 324; chains: 1; bounding box: 45×41×43 Å

InterPro domains:
  IPR013187 F-box associated beta-propeller, type 3 [PF08268] (3-119)
  IPR017451 F-box associated beta-propeller domain [TIGR01640] (4-135)
  IPR050796 SCF complex F-box component [PTHR31672] (1-148)

Secondary structure (DSSP, 8-state):
--TT----------TTEEEEETTT--EE-SSS-EEEEEEEEPSSS-EEEEEEEETTTTEEEEEEPPGGG-STTEEEEEEEETTEEEEEEEETTTEEEEEEESSTT-GGGEEEEEEE---SS--EEEEE-TTS-EEEEETTEEEEEETTTTEEEEEE----

Organism: NCBI:txid75947

pLDDT: mean 86.75, std 11.25, range [38.53, 98.19]